Protein AF-A0AAU2PDV1-F1 (afdb_monomer_lite)

Structure (mmCIF, N/CA/C/O backbone):
data_AF-A0AAU2PDV1-F1
#
_entry.id   AF-A0AAU2PDV1-F1
#
loop_
_atom_site.group_PDB
_atom_site.id
_atom_site.type_symbol
_atom_site.label_atom_id
_atom_site.label_alt_id
_atom_site.label_comp_id
_atom_site.label_asym_id
_atom_site.label_entity_id
_atom_site.label_seq_id
_atom_site.pdbx_PDB_ins_code
_atom_site.Cartn_x
_atom_site.Cartn_y
_atom_site.Cartn_z
_atom_site.occupancy
_atom_site.B_iso_or_equiv
_atom_site.auth_seq_id
_atom_site.auth_comp_id
_atom_site.auth_asym_id
_atom_site.auth_atom_id
_atom_site.pdbx_PDB_model_num
ATOM 1 N N . MET A 1 1 ? -9.227 4.026 3.705 1.00 42.53 1 MET A N 1
ATOM 2 C CA . MET A 1 1 ? -9.467 2.794 4.480 1.00 42.53 1 MET A CA 1
ATOM 3 C C . MET A 1 1 ? -8.690 1.687 3.795 1.00 42.53 1 MET A C 1
ATOM 5 O O . MET A 1 1 ? -8.910 1.492 2.605 1.00 42.53 1 MET A O 1
ATOM 9 N N . SER A 1 2 ? -7.713 1.082 4.471 1.00 52.22 2 SER A N 1
ATOM 10 C CA . SER A 1 2 ? -7.050 -0.137 3.994 1.00 52.22 2 SER A CA 1
ATOM 11 C C . SER A 1 2 ? -7.907 -1.342 4.379 1.00 52.22 2 SER A C 1
ATOM 13 O O . SER A 1 2 ? -8.555 -1.330 5.423 1.00 52.22 2 SER A O 1
ATOM 15 N N . HIS A 1 3 ? -7.944 -2.348 3.513 1.00 55.12 3 HIS A N 1
ATOM 16 C CA . HIS A 1 3 ? -8.551 -3.640 3.806 1.00 55.12 3 HIS A CA 1
ATOM 17 C C . HIS A 1 3 ? -7.451 -4.687 3.699 1.00 55.12 3 HIS A C 1
ATOM 19 O O . HIS A 1 3 ? -6.844 -4.812 2.635 1.00 55.12 3 HIS A O 1
ATOM 25 N N . ASP A 1 4 ? -7.215 -5.417 4.784 1.00 71.19 4 ASP A N 1
ATOM 26 C CA . ASP A 1 4 ? -6.265 -6.523 4.800 1.00 71.19 4 ASP A CA 1
ATOM 27 C C . ASP A 1 4 ? -6.993 -7.828 4.459 1.00 71.19 4 ASP A C 1
ATOM 29 O O . ASP A 1 4 ? -8.130 -8.057 4.880 1.00 71.19 4 ASP A O 1
ATOM 33 N N . LEU A 1 5 ? -6.344 -8.674 3.659 1.00 74.56 5 LEU A N 1
ATOM 34 C CA . LEU A 1 5 ? -6.849 -9.985 3.260 1.00 74.56 5 LEU A CA 1
ATOM 35 C C . LEU A 1 5 ? -5.876 -11.060 3.741 1.00 74.56 5 LEU A C 1
ATOM 37 O O . LEU A 1 5 ? -4.719 -11.084 3.324 1.00 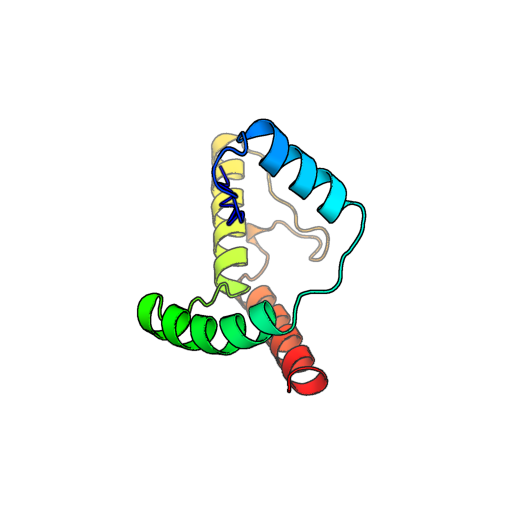74.56 5 LEU A O 1
ATOM 41 N N . TYR A 1 6 ? -6.367 -11.964 4.585 1.00 79.56 6 TYR A N 1
ATOM 42 C CA . TYR A 1 6 ? -5.591 -13.065 5.148 1.00 79.56 6 TYR A CA 1
ATOM 43 C C . TYR A 1 6 ? -5.935 -14.386 4.457 1.00 79.56 6 TYR A C 1
ATOM 45 O O . TYR A 1 6 ? -7.106 -14.738 4.311 1.00 79.56 6 TYR A O 1
ATOM 53 N N . PHE A 1 7 ? -4.908 -15.140 4.062 1.00 81.19 7 PHE A N 1
ATOM 54 C CA . PHE A 1 7 ? -5.048 -16.497 3.533 1.00 81.19 7 PHE A CA 1
ATOM 55 C C . PHE A 1 7 ? -4.619 -17.492 4.610 1.00 81.19 7 PHE A C 1
ATOM 57 O O . PHE A 1 7 ? -3.428 -17.660 4.859 1.00 81.19 7 PHE A O 1
ATOM 64 N N . LEU A 1 8 ? -5.592 -18.132 5.260 1.00 84.62 8 LEU A N 1
ATOM 65 C CA . LEU A 1 8 ? -5.365 -19.009 6.410 1.00 84.62 8 LEU A CA 1
ATOM 66 C C . LEU A 1 8 ? -5.692 -20.459 6.048 1.00 84.62 8 LEU A C 1
ATOM 68 O O . LEU A 1 8 ? -6.694 -20.736 5.384 1.00 84.62 8 LEU A O 1
ATOM 72 N N . ASN A 1 9 ? -4.845 -21.389 6.489 1.00 81.19 9 ASN A N 1
ATOM 73 C CA . ASN A 1 9 ? -5.118 -22.812 6.354 1.00 81.19 9 ASN A CA 1
ATOM 74 C C . ASN A 1 9 ? -6.023 -23.246 7.507 1.00 81.19 9 ASN A C 1
ATOM 76 O O . ASN A 1 9 ? -5.575 -23.331 8.647 1.00 81.19 9 ASN A O 1
ATOM 80 N N . ARG A 1 10 ? -7.298 -23.492 7.207 1.00 89.69 10 ARG A N 1
ATOM 81 C CA . ARG A 1 10 ? -8.261 -24.000 8.181 1.00 89.69 10 ARG A CA 1
ATOM 82 C C . ARG A 1 10 ? -8.460 -25.492 7.971 1.00 89.69 10 ARG A C 1
ATOM 84 O O . ARG A 1 10 ? -8.805 -25.915 6.868 1.00 89.69 10 ARG A O 1
ATOM 91 N N . HIS A 1 11 ? -8.302 -26.270 9.033 1.00 88.00 11 HIS A N 1
ATOM 92 C CA . HIS A 1 11 ? -8.592 -27.699 9.011 1.00 88.00 11 HIS A CA 1
ATOM 93 C C . HIS A 1 11 ? -10.086 -27.982 9.216 1.00 88.00 11 HIS A C 1
ATOM 95 O O . HIS A 1 11 ? -10.825 -27.170 9.780 1.00 88.00 11 HIS A O 1
ATOM 101 N N . ASP A 1 12 ? -10.541 -29.150 8.761 1.00 88.25 12 ASP A N 1
ATOM 102 C CA . ASP A 1 12 ? -11.931 -29.569 8.931 1.00 88.25 12 ASP A CA 1
ATOM 103 C C . ASP A 1 12 ? -12.295 -29.646 10.421 1.00 88.25 12 ASP A C 1
ATOM 105 O O . ASP A 1 12 ? -11.612 -30.288 11.215 1.00 88.25 12 ASP A O 1
ATOM 109 N N . GLY A 1 13 ? -13.379 -28.964 10.799 1.00 89.44 13 GLY A N 1
ATOM 110 C CA . GLY A 1 13 ? -13.853 -28.882 12.184 1.00 89.44 13 GLY A CA 1
ATOM 111 C C . GLY A 1 13 ? -13.223 -27.771 13.035 1.00 89.44 13 GLY A C 1
ATOM 112 O O . GLY A 1 13 ? -13.718 -27.530 14.131 1.00 89.44 13 GLY A O 1
ATOM 113 N N . GLN A 1 14 ? -12.203 -27.061 12.542 1.00 92.56 14 GLN A N 1
ATOM 114 C CA . GLN A 1 14 ? -11.564 -25.962 13.273 1.00 92.56 14 GLN A CA 1
ATOM 115 C C . GLN A 1 14 ? -12.409 -24.679 13.220 1.00 92.56 14 GLN A C 1
ATOM 117 O O . GLN A 1 14 ? -12.929 -24.296 12.161 1.00 92.56 14 GLN A O 1
ATOM 122 N N . SER A 1 15 ? -12.546 -23.997 14.358 1.00 93.62 15 SER A N 1
ATOM 123 C CA . SER A 1 15 ? -13.262 -22.721 14.433 1.00 93.62 15 SER A CA 1
ATOM 124 C C . SER A 1 15 ? -12.411 -21.558 13.912 1.00 93.62 15 SER A C 1
ATOM 126 O O . SER A 1 15 ? -11.187 -21.635 13.857 1.00 93.62 15 SER A O 1
ATOM 128 N N . TRP A 1 16 ? -13.055 -20.462 13.504 1.00 91.50 16 TRP A N 1
ATOM 129 C CA . TRP A 1 16 ? -12.333 -19.286 13.005 1.00 91.50 16 TRP A CA 1
ATOM 130 C C . TRP A 1 16 ? -11.535 -18.565 14.090 1.00 91.50 16 TRP A C 1
ATOM 132 O O . TRP A 1 16 ? -10.437 -18.100 13.803 1.00 91.50 16 TRP A O 1
ATOM 142 N N . ASP A 1 17 ? -12.041 -18.534 15.322 1.00 91.69 17 ASP A N 1
ATOM 143 C CA . ASP A 1 17 ? -11.339 -17.916 16.449 1.00 91.69 17 ASP A CA 1
ATOM 144 C C . ASP A 1 17 ? -10.023 -18.646 16.747 1.00 91.69 17 ASP A C 1
ATOM 146 O O . ASP A 1 17 ? -8.994 -18.013 16.967 1.00 91.69 17 ASP A O 1
ATOM 150 N N . GLU A 1 18 ? -10.023 -19.980 16.670 1.00 90.62 18 GLU A N 1
ATOM 151 C CA . GLU A 1 18 ? -8.808 -20.788 16.825 1.00 90.62 18 GLU A CA 1
ATOM 152 C C . GLU A 1 18 ? -7.799 -20.546 15.696 1.00 90.62 18 GLU A C 1
ATOM 154 O O . GLU A 1 18 ? -6.599 -20.503 15.950 1.00 90.62 18 GLU A O 1
ATOM 159 N N . VAL A 1 19 ? -8.265 -20.377 14.453 1.00 90.94 19 VAL A N 1
ATOM 160 C CA . VAL A 1 19 ? -7.393 -20.099 13.298 1.00 90.94 19 VAL A CA 1
ATOM 161 C C . VAL A 1 19 ? -6.758 -18.711 13.401 1.00 90.94 19 VAL A C 1
ATOM 163 O O . VAL A 1 19 ? -5.572 -18.564 13.115 1.00 90.94 19 VAL A O 1
ATOM 166 N N . LEU A 1 20 ? -7.533 -17.695 13.794 1.00 89.62 20 LEU A N 1
ATOM 167 C CA . LEU A 1 20 ? -7.038 -16.324 13.946 1.00 89.62 20 LEU A CA 1
ATOM 168 C C . LEU A 1 20 ? -6.049 -16.219 15.105 1.00 89.62 20 LEU A C 1
ATOM 170 O O . LEU A 1 20 ? -4.972 -15.661 14.927 1.00 89.62 20 LEU A O 1
ATOM 174 N N . LYS A 1 21 ? -6.362 -16.843 16.243 1.00 87.81 21 LYS A N 1
ATOM 175 C CA . LYS A 1 21 ? -5.453 -16.892 17.388 1.00 87.81 21 LYS A CA 1
ATOM 176 C C . LYS A 1 21 ? -4.128 -17.577 17.047 1.00 87.81 21 LYS A C 1
ATOM 178 O O . LYS A 1 21 ? -3.073 -17.045 17.356 1.00 87.81 21 LYS A O 1
ATOM 183 N N . ALA A 1 22 ? -4.174 -18.714 16.350 1.00 84.56 22 ALA A N 1
ATOM 184 C CA . ALA A 1 22 ? -2.958 -19.405 15.922 1.00 84.56 22 ALA A CA 1
ATOM 185 C C . ALA A 1 22 ? -2.096 -18.562 14.963 1.00 84.56 22 ALA A C 1
ATOM 187 O O . ALA A 1 22 ? -0.877 -18.701 14.950 1.00 84.56 22 ALA A O 1
ATOM 188 N N . MET A 1 23 ? -2.716 -17.698 14.153 1.00 84.50 23 MET A N 1
ATOM 189 C CA . MET A 1 23 ? -1.999 -16.766 13.284 1.00 84.50 23 MET A CA 1
ATOM 190 C C . MET A 1 23 ? -1.343 -15.624 14.068 1.00 84.50 23 MET A C 1
ATOM 192 O O . MET A 1 23 ? -0.214 -15.271 13.744 1.00 84.50 23 MET A O 1
ATOM 196 N N . GLU A 1 24 ? -2.014 -15.074 15.083 1.00 82.25 24 GLU A N 1
ATOM 197 C CA . GLU A 1 24 ? -1.428 -14.063 15.975 1.00 82.25 24 GLU A CA 1
ATOM 198 C C . GLU A 1 24 ? -0.213 -14.634 16.718 1.00 82.25 24 GLU A C 1
ATOM 200 O O . GLU A 1 24 ? 0.866 -14.045 16.660 1.00 82.25 24 GLU A O 1
ATOM 205 N N . ASP A 1 25 ? -0.353 -15.830 17.297 1.00 80.75 25 ASP A N 1
ATOM 206 C CA . ASP A 1 25 ? 0.730 -16.525 18.005 1.00 80.75 25 ASP A CA 1
ATOM 207 C C . ASP A 1 25 ? 1.936 -16.793 17.066 1.00 80.75 25 ASP A C 1
ATOM 209 O O . ASP A 1 25 ? 3.087 -16.543 17.421 1.00 80.75 25 ASP A O 1
ATOM 213 N N . ALA A 1 26 ? 1.686 -17.222 15.821 1.00 73.12 26 ALA A N 1
ATOM 214 C CA . ALA A 1 26 ? 2.729 -17.462 14.813 1.00 73.12 26 ALA A CA 1
ATOM 215 C C . ALA A 1 26 ? 3.299 -16.184 14.163 1.00 73.12 26 ALA A C 1
ATOM 217 O O . ALA A 1 26 ? 4.273 -16.251 13.415 1.00 73.12 26 ALA A O 1
ATOM 218 N N . ALA A 1 27 ? 2.682 -15.019 14.369 1.00 67.00 27 ALA A N 1
ATOM 219 C CA . ALA A 1 27 ? 3.240 -13.739 13.940 1.00 67.00 27 ALA A CA 1
ATOM 220 C C . ALA A 1 27 ? 4.214 -13.177 14.987 1.00 67.00 27 ALA A C 1
ATOM 222 O O . ALA A 1 27 ? 5.176 -12.495 14.622 1.00 67.00 27 ALA A O 1
ATOM 223 N N . GLU A 1 28 ? 3.981 -13.473 16.269 1.00 69.19 28 GLU A N 1
ATOM 224 C CA . GLU A 1 28 ? 4.908 -13.159 17.361 1.00 69.19 28 GLU A CA 1
ATOM 225 C C . GLU A 1 28 ? 6.178 -14.014 17.268 1.00 69.19 28 GLU A C 1
ATOM 227 O O . GLU A 1 28 ? 7.294 -13.486 17.330 1.00 69.19 28 GLU A O 1
ATOM 232 N N . ASP A 1 29 ? 6.018 -15.312 17.012 1.00 60.03 29 ASP A N 1
ATOM 233 C CA . ASP A 1 29 ? 7.119 -16.230 16.746 1.00 60.03 29 ASP A CA 1
ATOM 234 C C . ASP A 1 29 ? 7.388 -16.275 15.239 1.00 60.03 29 ASP A C 1
ATOM 236 O O . ASP A 1 29 ? 6.701 -16.982 14.519 1.00 60.03 29 ASP A O 1
ATOM 240 N N . SER A 1 30 ? 8.377 -15.520 14.736 1.00 59.50 30 SER A N 1
ATOM 241 C CA . SER A 1 30 ? 8.737 -15.487 13.300 1.00 59.50 30 SER A CA 1
ATOM 242 C C . SER A 1 30 ? 9.136 -16.870 12.760 1.00 59.50 30 SER A C 1
ATOM 244 O O . SER A 1 30 ? 10.321 -17.198 12.638 1.00 59.50 30 SER A O 1
ATOM 246 N N . GLU A 1 31 ? 8.143 -17.687 12.421 1.00 66.31 31 GLU A N 1
ATOM 247 C CA . GLU A 1 31 ? 8.351 -19.015 11.881 1.00 66.31 31 GLU A CA 1
ATOM 248 C C . GLU A 1 31 ? 8.937 -18.930 10.463 1.00 66.31 31 GLU A C 1
ATOM 250 O O . GLU A 1 31 ? 8.586 -18.048 9.668 1.00 66.31 31 GLU A O 1
ATOM 255 N N . PRO A 1 32 ? 9.831 -19.860 10.089 1.00 68.75 32 PRO A N 1
ATOM 256 C CA . PRO A 1 32 ? 10.387 -19.886 8.747 1.00 68.75 32 PRO A CA 1
ATOM 257 C C . PRO A 1 32 ? 9.305 -20.151 7.694 1.00 68.75 32 PRO A C 1
ATOM 259 O O . PRO A 1 32 ? 8.518 -21.094 7.800 1.00 68.75 32 PRO A O 1
ATOM 262 N N . ILE A 1 33 ? 9.326 -19.381 6.603 1.00 73.06 33 ILE A N 1
ATOM 263 C CA . ILE A 1 33 ? 8.443 -19.614 5.455 1.00 73.06 33 ILE A CA 1
ATOM 264 C C . ILE A 1 33 ? 8.723 -21.006 4.875 1.00 73.06 33 ILE A C 1
ATOM 266 O O . ILE A 1 33 ? 9.843 -21.322 4.472 1.00 73.06 33 ILE A O 1
ATOM 270 N N . SER A 1 34 ? 7.686 -21.843 4.791 1.00 79.81 34 SER A N 1
ATOM 271 C CA . SER A 1 34 ? 7.840 -23.208 4.279 1.00 79.81 34 SER A CA 1
ATOM 272 C C . SER A 1 34 ? 8.313 -23.244 2.816 1.00 79.81 34 SER A C 1
ATOM 274 O O . SER A 1 34 ? 7.855 -22.470 1.972 1.00 79.81 34 SER A O 1
AT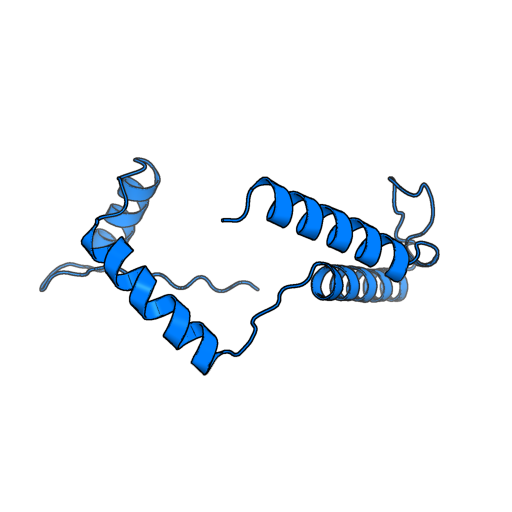OM 276 N N . ALA A 1 35 ? 9.156 -24.224 2.470 1.00 74.88 35 ALA A N 1
ATOM 277 C CA . ALA A 1 35 ? 9.633 -24.432 1.096 1.00 74.88 35 ALA A CA 1
ATOM 278 C C . ALA A 1 35 ? 8.490 -24.649 0.083 1.00 74.88 35 ALA A C 1
ATOM 280 O O . ALA A 1 35 ? 8.584 -24.253 -1.079 1.00 74.88 35 ALA A O 1
ATOM 281 N N . ARG A 1 36 ? 7.373 -25.239 0.531 1.00 76.94 36 ARG A N 1
ATOM 282 C CA . ARG A 1 36 ? 6.160 -25.392 -0.282 1.00 76.94 36 ARG A CA 1
ATOM 283 C C . ARG A 1 36 ? 5.543 -24.040 -0.638 1.00 76.94 36 ARG A C 1
ATOM 285 O O . ARG A 1 36 ? 5.088 -23.873 -1.771 1.00 76.94 36 ARG A O 1
ATOM 292 N N . LEU A 1 37 ? 5.506 -23.109 0.316 1.00 78.06 37 LEU A N 1
ATOM 293 C CA . LEU A 1 37 ? 4.961 -21.770 0.113 1.00 78.06 37 LEU A CA 1
ATOM 294 C C . LEU A 1 37 ? 5.890 -20.930 -0.770 1.00 78.06 37 LEU A C 1
ATOM 296 O O . LEU A 1 37 ? 5.404 -20.295 -1.701 1.00 78.06 37 LEU A O 1
ATOM 300 N N . LEU A 1 38 ? 7.210 -21.027 -0.574 1.00 77.1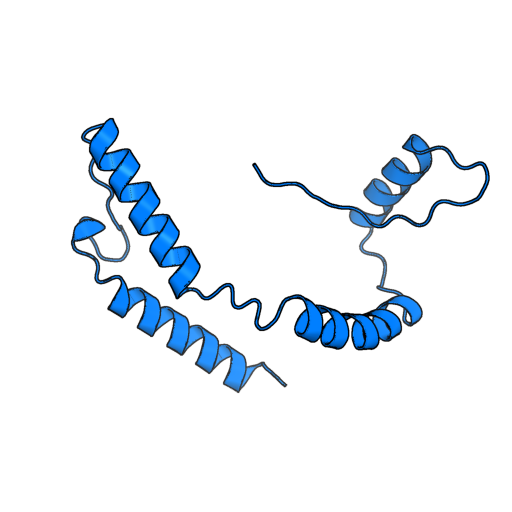2 38 LEU A N 1
ATOM 301 C CA . LEU A 1 38 ? 8.202 -20.411 -1.465 1.00 77.12 38 LEU A CA 1
ATOM 302 C C . LEU A 1 38 ? 8.038 -20.894 -2.912 1.00 77.12 38 LEU A C 1
ATOM 304 O O . LEU A 1 38 ? 7.852 -20.088 -3.817 1.00 77.12 38 LEU A O 1
ATOM 308 N N . GLY A 1 39 ? 7.963 -22.210 -3.134 1.00 80.00 39 GLY A N 1
ATOM 309 C CA . GLY A 1 39 ? 7.742 -22.743 -4.481 1.00 80.00 39 GLY A CA 1
ATOM 310 C C . GLY A 1 39 ? 6.376 -22.370 -5.075 1.00 80.00 39 GLY A C 1
ATOM 311 O O . GLY A 1 39 ? 6.218 -22.336 -6.294 1.00 80.00 39 GLY A O 1
ATOM 312 N N . ALA A 1 40 ? 5.359 -22.110 -4.246 1.00 81.50 40 ALA A N 1
ATOM 313 C CA . ALA A 1 40 ? 4.085 -21.569 -4.717 1.00 81.50 40 ALA A CA 1
ATOM 314 C C . ALA A 1 40 ? 4.211 -20.099 -5.136 1.00 81.50 40 ALA A C 1
ATOM 316 O O . ALA A 1 40 ? 3.612 -19.714 -6.141 1.00 81.50 40 ALA A O 1
ATOM 317 N N . TRP A 1 41 ? 5.021 -19.314 -4.428 1.00 79.81 41 TRP A N 1
ATOM 318 C CA . TRP A 1 41 ? 5.284 -17.912 -4.737 1.00 79.81 41 TRP A CA 1
ATOM 319 C C . TRP A 1 41 ? 5.886 -17.731 -6.134 1.00 79.81 41 TRP A C 1
ATOM 321 O O . TRP A 1 41 ? 5.365 -16.937 -6.920 1.00 79.81 41 TRP A O 1
ATOM 331 N N . ASP A 1 42 ? 6.859 -18.569 -6.501 1.00 81.50 42 ASP A N 1
ATOM 332 C CA . ASP A 1 42 ? 7.478 -18.573 -7.837 1.00 81.50 42 ASP A CA 1
ATOM 333 C C . ASP A 1 42 ? 6.461 -18.783 -8.970 1.00 81.50 42 ASP A C 1
ATOM 335 O O . ASP A 1 42 ? 6.641 -18.302 -10.089 1.00 81.50 42 ASP A O 1
ATOM 339 N N . ARG A 1 43 ? 5.353 -19.480 -8.684 1.00 88.38 43 ARG A N 1
ATOM 340 C CA . ARG A 1 43 ? 4.261 -19.694 -9.644 1.00 88.38 43 ARG A CA 1
ATOM 341 C C . ARG A 1 43 ? 3.217 -18.582 -9.618 1.00 88.38 43 ARG A C 1
ATOM 343 O O . ARG A 1 43 ? 2.635 -18.293 -10.663 1.00 88.38 43 ARG A O 1
ATOM 350 N N . ILE A 1 44 ? 2.944 -17.995 -8.453 1.00 83.12 44 ILE A N 1
ATOM 351 C CA . ILE A 1 44 ? 1.923 -16.952 -8.266 1.00 83.12 44 ILE A CA 1
ATOM 352 C C . ILE A 1 44 ? 2.377 -15.636 -8.897 1.00 83.12 44 ILE A C 1
ATOM 354 O O . ILE A 1 44 ? 1.593 -14.998 -9.597 1.00 83.12 44 ILE A O 1
ATOM 358 N N . VAL A 1 45 ? 3.639 -15.244 -8.702 1.00 79.00 45 VAL A N 1
ATOM 359 C CA . VAL A 1 45 ? 4.152 -13.934 -9.137 1.00 79.00 45 VAL A CA 1
ATOM 360 C C . VAL A 1 45 ? 3.985 -13.695 -10.650 1.00 79.00 45 VAL A C 1
ATOM 362 O O . VAL A 1 45 ? 3.439 -12.650 -11.015 1.00 79.00 45 VAL A O 1
ATOM 365 N N . PRO A 1 46 ? 4.357 -14.619 -11.559 1.00 78.56 46 PRO A N 1
ATOM 366 C CA . PRO A 1 46 ? 4.142 -14.425 -12.997 1.00 78.56 46 PRO A CA 1
ATOM 367 C C . PRO A 1 46 ? 2.660 -14.318 -13.386 1.00 78.56 46 PRO A C 1
ATOM 369 O O . PRO A 1 46 ? 2.298 -13.528 -14.260 1.00 78.56 46 PRO A O 1
ATOM 372 N N . GLN A 1 47 ? 1.788 -15.084 -12.721 1.00 82.75 47 GLN A N 1
ATOM 373 C CA . GLN A 1 47 ? 0.344 -15.070 -12.978 1.00 82.75 47 GLN A CA 1
ATOM 374 C C . GLN A 1 47 ? -0.286 -13.756 -12.514 1.00 82.75 47 GLN A C 1
ATOM 376 O O . GLN A 1 47 ? -1.050 -13.143 -13.256 1.00 82.75 47 GLN A O 1
ATOM 381 N N . ALA A 1 48 ? 0.089 -13.282 -11.325 1.00 76.31 48 ALA A N 1
ATOM 382 C CA . ALA A 1 48 ? -0.345 -11.994 -10.802 1.00 76.31 48 ALA A CA 1
ATOM 383 C C . ALA A 1 48 ? 0.112 -10.842 -11.706 1.00 76.31 48 ALA A C 1
ATOM 385 O O . ALA A 1 48 ? -0.688 -9.967 -12.011 1.00 76.31 48 ALA A O 1
ATOM 386 N N . ARG A 1 49 ? 1.354 -10.872 -12.210 1.00 74.12 49 ARG A N 1
ATOM 387 C CA . ARG A 1 49 ? 1.862 -9.882 -13.181 1.00 74.12 49 ARG A CA 1
ATOM 388 C C . ARG A 1 49 ? 1.109 -9.914 -14.509 1.00 74.12 49 ARG A C 1
ATOM 390 O O . ARG A 1 49 ? 0.840 -8.868 -15.083 1.00 74.12 49 ARG A O 1
ATOM 397 N N . THR A 1 50 ? 0.742 -11.100 -14.986 1.00 80.06 50 THR A N 1
ATOM 398 C CA . THR A 1 50 ? -0.068 -11.242 -16.208 1.00 80.06 50 THR A CA 1
ATOM 399 C C . THR A 1 50 ? -1.466 -10.659 -16.013 1.00 80.06 50 THR A C 1
ATOM 401 O O . THR A 1 50 ? -1.982 -9.978 -16.893 1.00 80.06 50 THR A O 1
ATOM 404 N N . LEU A 1 51 ? -2.074 -10.918 -14.853 1.00 81.44 51 LEU A N 1
ATOM 405 C CA . LEU A 1 51 ? -3.440 -10.506 -14.545 1.00 81.44 51 LEU A CA 1
ATOM 406 C C . LEU A 1 51 ? -3.555 -9.014 -14.214 1.00 81.44 51 LEU A C 1
ATOM 408 O O . LEU A 1 51 ? -4.486 -8.352 -14.660 1.00 81.44 51 LEU A O 1
ATOM 412 N N . LEU A 1 52 ? -2.633 -8.499 -13.403 1.00 73.31 52 LEU A N 1
ATOM 413 C CA . LEU A 1 52 ? -2.656 -7.128 -12.895 1.00 73.31 52 LEU A CA 1
ATOM 414 C C . LEU A 1 52 ? -1.881 -6.154 -13.795 1.00 73.31 52 LEU A C 1
ATOM 416 O O . LEU A 1 52 ? -1.996 -4.943 -13.620 1.00 73.31 52 LEU A O 1
ATOM 420 N N . GLY A 1 53 ? -1.100 -6.668 -14.748 1.00 72.38 53 GLY A N 1
ATOM 421 C CA . GLY A 1 53 ? -0.122 -5.892 -15.502 1.00 72.38 53 GLY A CA 1
ATOM 422 C C . GLY A 1 53 ? 1.071 -5.475 -14.638 1.00 72.38 53 GLY A C 1
ATOM 423 O O . GLY A 1 53 ? 1.333 -6.027 -13.565 1.00 72.38 53 GLY A O 1
ATOM 424 N N . GLU A 1 54 ? 1.809 -4.468 -15.100 1.00 59.16 54 GLU A N 1
ATOM 425 C CA . GLU A 1 54 ? 2.803 -3.794 -14.269 1.00 59.16 54 GLU A CA 1
ATOM 426 C C . GLU A 1 54 ? 2.113 -3.039 -13.119 1.00 59.16 54 GLU A C 1
ATOM 428 O O . GLU A 1 54 ? 1.607 -1.928 -13.287 1.00 59.16 54 GLU A O 1
ATOM 433 N N . VAL A 1 55 ? 2.116 -3.623 -11.917 1.00 55.62 55 VAL A N 1
ATOM 434 C CA . VAL A 1 55 ? 1.734 -2.913 -10.688 1.00 55.62 55 VAL A CA 1
ATOM 435 C C . VAL A 1 55 ? 2.913 -2.058 -10.241 1.00 55.62 55 VAL A C 1
ATOM 437 O O . VAL A 1 55 ? 3.654 -2.392 -9.318 1.00 55.62 55 VAL A O 1
ATOM 440 N N . HIS A 1 56 ? 3.103 -0.937 -10.924 1.00 56.12 56 HIS A N 1
ATOM 441 C CA . HIS A 1 56 ? 4.090 0.055 -10.534 1.00 56.12 56 HIS A CA 1
ATOM 442 C C . HIS A 1 56 ? 3.477 1.025 -9.529 1.00 56.12 56 HIS A C 1
ATOM 444 O O . HIS A 1 56 ? 2.946 2.078 -9.892 1.00 56.12 56 HIS A O 1
ATOM 450 N N . ILE A 1 57 ? 3.589 0.708 -8.237 1.00 57.31 57 ILE A N 1
ATOM 451 C CA . ILE A 1 57 ? 3.522 1.746 -7.204 1.00 57.31 57 ILE A CA 1
ATOM 452 C C . ILE A 1 57 ? 4.838 2.518 -7.287 1.00 57.31 57 ILE A C 1
ATOM 454 O O . ILE A 1 57 ? 5.792 2.268 -6.556 1.00 57.31 57 ILE A O 1
ATOM 458 N N . THR A 1 58 ? 4.925 3.426 -8.255 1.00 63.84 58 THR A N 1
ATOM 459 C CA . THR A 1 58 ? 6.105 4.274 -8.378 1.00 63.84 58 THR A CA 1
ATOM 460 C C . THR A 1 58 ? 6.100 5.318 -7.271 1.00 63.84 58 THR A C 1
ATOM 462 O O . THR A 1 58 ? 5.047 5.817 -6.855 1.00 63.84 58 THR A O 1
ATOM 465 N N . ALA A 1 59 ? 7.299 5.729 -6.856 1.00 63.72 59 ALA A N 1
ATOM 466 C CA . ALA A 1 59 ? 7.476 6.923 -6.036 1.00 63.72 59 ALA A CA 1
ATOM 467 C C . ALA A 1 59 ? 6.730 8.129 -6.638 1.00 63.72 59 ALA A C 1
ATOM 469 O O . ALA A 1 59 ? 6.148 8.918 -5.903 1.00 63.72 59 ALA A O 1
ATOM 470 N N . ALA A 1 60 ? 6.658 8.217 -7.973 1.00 64.69 60 ALA A N 1
ATOM 471 C CA . ALA A 1 60 ? 5.897 9.235 -8.692 1.00 64.69 60 ALA A CA 1
ATOM 472 C C . ALA A 1 60 ? 4.395 9.213 -8.407 1.00 64.69 60 ALA A C 1
ATOM 474 O O . ALA A 1 60 ? 3.808 10.263 -8.148 1.00 64.69 60 ALA A O 1
ATOM 475 N N . VAL A 1 61 ? 3.773 8.034 -8.422 1.00 71.94 61 VAL A N 1
ATOM 476 C CA . VAL A 1 61 ? 2.339 7.889 -8.143 1.00 71.94 61 VAL A CA 1
ATOM 477 C C . VAL A 1 61 ? 2.033 8.222 -6.683 1.00 71.94 61 VAL A C 1
ATOM 479 O O . VAL A 1 61 ? 1.042 8.901 -6.413 1.00 71.94 61 VAL A O 1
ATOM 482 N N . ILE A 1 62 ? 2.882 7.797 -5.741 1.00 74.75 62 ILE A N 1
ATOM 483 C CA . ILE A 1 62 ? 2.709 8.119 -4.317 1.00 74.75 62 ILE A CA 1
ATOM 484 C C . ILE A 1 62 ? 2.900 9.617 -4.074 1.00 74.75 62 ILE A C 1
ATOM 486 O O . ILE A 1 62 ? 2.016 10.250 -3.500 1.00 74.75 62 ILE A O 1
ATOM 490 N N . LEU A 1 63 ? 4.007 10.200 -4.546 1.00 74.94 63 LEU A N 1
ATOM 491 C CA . LEU A 1 63 ? 4.277 11.633 -4.413 1.00 74.94 63 LEU A CA 1
ATOM 492 C C . LEU A 1 63 ? 3.133 12.441 -5.025 1.00 74.94 63 LEU A C 1
ATOM 494 O O . LEU A 1 63 ? 2.554 13.277 -4.342 1.00 74.94 63 LEU A O 1
ATOM 498 N N . GLY A 1 64 ? 2.709 12.131 -6.253 1.00 75.88 64 GLY A N 1
ATOM 499 C CA . GLY A 1 64 ? 1.579 12.812 -6.890 1.00 75.88 64 GLY A CA 1
ATOM 500 C C . GLY A 1 64 ? 0.306 12.807 -6.034 1.00 75.88 64 GLY A C 1
ATOM 501 O O . GLY A 1 64 ? -0.365 13.832 -5.922 1.00 75.88 64 GLY A O 1
ATOM 502 N N . LYS A 1 65 ? -0.001 11.690 -5.361 1.00 79.44 65 LYS A N 1
ATOM 503 C CA . LYS A 1 65 ? -1.142 11.595 -4.435 1.00 79.44 65 LYS A CA 1
ATOM 504 C C . LYS A 1 65 ? -0.944 12.416 -3.156 1.00 79.44 65 LYS A C 1
ATOM 506 O O . LYS A 1 65 ? -1.900 13.045 -2.712 1.00 79.44 65 LYS A O 1
ATOM 511 N N . VAL A 1 66 ? 0.262 12.447 -2.587 1.00 81.81 66 VAL A N 1
ATOM 512 C CA . VAL A 1 66 ? 0.587 13.259 -1.398 1.00 81.81 66 VAL A CA 1
ATOM 513 C C . VAL A 1 66 ? 0.452 14.754 -1.700 1.00 81.81 66 VAL A C 1
ATOM 515 O O . VAL A 1 66 ? -0.194 15.471 -0.940 1.00 81.81 66 VAL A O 1
ATOM 518 N N . PHE A 1 67 ? 0.971 15.215 -2.841 1.00 82.62 67 PHE A N 1
ATOM 519 C CA . PHE A 1 67 ? 0.813 16.604 -3.287 1.00 82.62 67 PHE A CA 1
ATOM 520 C C . PHE A 1 67 ? -0.664 16.961 -3.523 1.00 82.62 67 PHE A C 1
ATOM 522 O O . PHE A 1 67 ? -1.120 18.014 -3.082 1.00 82.62 67 PHE A O 1
ATOM 529 N N . ALA A 1 68 ? -1.435 16.074 -4.162 1.00 82.44 68 ALA A N 1
ATOM 530 C CA . ALA A 1 68 ? -2.865 16.294 -4.386 1.00 82.44 68 ALA A CA 1
ATOM 531 C C . ALA A 1 68 ? -3.662 16.373 -3.071 1.00 82.44 68 ALA A C 1
ATOM 533 O O . ALA A 1 68 ? -4.521 17.240 -2.924 1.00 82.44 68 ALA A O 1
ATOM 534 N N . LEU A 1 69 ? -3.362 15.501 -2.104 1.00 84.50 69 LEU A N 1
ATOM 535 C CA . LEU A 1 69 ? -3.983 15.533 -0.780 1.00 84.50 69 LEU A CA 1
ATOM 536 C C . LEU A 1 69 ? -3.635 16.820 -0.027 1.00 84.50 69 LEU A C 1
ATOM 538 O O . LEU A 1 69 ? -4.522 17.452 0.541 1.00 84.50 69 LEU A O 1
ATOM 542 N N . SER A 1 70 ? -2.366 17.228 -0.063 1.00 85.12 70 SER A N 1
ATOM 543 C CA . SER A 1 70 ? -1.911 18.482 0.531 1.00 85.12 70 SER A CA 1
ATOM 544 C C . SER A 1 70 ? -2.696 19.673 -0.011 1.00 85.12 70 SER A C 1
ATOM 546 O O . SER A 1 70 ? -3.232 20.446 0.771 1.00 85.12 70 SER A O 1
ATOM 548 N N . ALA A 1 71 ? -2.853 19.775 -1.334 1.00 84.75 71 ALA A N 1
ATOM 549 C CA . ALA A 1 71 ? -3.602 20.867 -1.955 1.00 84.75 71 ALA A CA 1
ATOM 550 C C . ALA A 1 71 ? -5.071 20.927 -1.492 1.00 84.75 71 ALA A C 1
ATOM 552 O O . ALA A 1 71 ? -5.627 22.013 -1.329 1.00 84.75 71 ALA A O 1
ATOM 553 N N . ILE A 1 72 ? -5.707 19.773 -1.254 1.00 87.88 72 ILE A N 1
ATOM 554 C CA . ILE A 1 72 ? -7.068 19.714 -0.701 1.00 87.88 72 ILE A CA 1
ATOM 555 C C . ILE A 1 72 ? -7.080 20.251 0.733 1.00 87.88 72 ILE A C 1
ATOM 557 O O . ILE A 1 72 ? -7.915 21.089 1.060 1.00 87.88 72 ILE A O 1
ATOM 561 N N . VAL A 1 73 ? -6.147 19.811 1.580 1.00 80.56 73 VAL A N 1
ATOM 562 C CA . VAL A 1 73 ? -6.053 20.281 2.971 1.00 80.56 73 VAL A CA 1
ATOM 563 C C . VAL A 1 73 ? -5.806 21.787 3.022 1.00 80.56 73 VAL A C 1
ATOM 565 O O . VAL A 1 73 ? -6.500 22.484 3.760 1.00 80.56 73 VAL A O 1
ATOM 568 N N . GLU A 1 74 ? -4.877 22.308 2.219 1.00 91.69 74 GLU A N 1
ATOM 569 C CA . GLU A 1 74 ? -4.589 23.745 2.154 1.00 91.69 74 GLU A CA 1
ATOM 570 C C . GLU A 1 74 ? -5.830 24.545 1.733 1.00 91.69 74 GLU A C 1
ATOM 572 O O . GLU A 1 74 ? -6.173 25.543 2.367 1.00 91.69 74 GLU A O 1
ATOM 577 N N . LYS A 1 75 ? -6.563 24.072 0.717 1.00 87.62 75 LYS A N 1
ATOM 578 C CA . LYS A 1 75 ? -7.794 24.715 0.242 1.00 87.62 75 LYS A CA 1
ATOM 579 C C . LYS A 1 75 ? -8.894 24.749 1.307 1.00 87.62 75 LYS A C 1
ATOM 581 O O . LYS A 1 75 ? -9.540 25.780 1.469 1.00 87.62 75 LYS A O 1
ATOM 586 N N . GLU A 1 76 ? -9.139 23.634 1.991 1.00 92.81 76 GLU A N 1
ATOM 587 C CA . GLU A 1 76 ? -10.267 23.507 2.925 1.00 92.81 76 GLU A CA 1
ATOM 588 C C . GLU A 1 76 ? -9.974 24.122 4.304 1.00 92.81 76 GLU A C 1
ATOM 590 O O . GLU A 1 76 ? -10.898 24.497 5.022 1.00 92.81 76 GLU A O 1
ATOM 595 N N . THR A 1 77 ? -8.699 24.247 4.687 1.00 89.25 77 THR A N 1
ATOM 596 C CA . THR A 1 77 ? -8.305 24.732 6.025 1.00 89.25 77 THR A CA 1
ATOM 597 C C . THR A 1 77 ? -7.658 26.115 6.023 1.00 89.25 77 THR A C 1
ATOM 599 O O . THR A 1 77 ? -7.595 26.754 7.071 1.00 89.25 77 THR A O 1
ATOM 602 N N . GLY A 1 78 ? -7.151 26.580 4.878 1.00 89.94 78 GLY A N 1
ATOM 603 C CA . GLY A 1 78 ? -6.339 27.795 4.776 1.00 89.94 78 GLY A CA 1
ATOM 604 C C . GLY A 1 78 ? -4.920 27.659 5.344 1.00 89.94 78 GLY A C 1
ATOM 605 O O . GLY A 1 78 ? -4.202 28.656 5.415 1.00 89.94 78 GLY A O 1
ATOM 606 N N . LEU A 1 79 ? -4.507 26.459 5.768 1.00 87.69 79 LEU A N 1
ATOM 607 C CA . LEU A 1 79 ? -3.139 26.176 6.207 1.00 87.69 79 LEU A CA 1
ATOM 608 C C . LEU A 1 79 ? -2.205 25.990 5.003 1.00 87.69 79 LEU A C 1
ATOM 610 O O . LEU A 1 79 ? -2.659 25.635 3.922 1.00 87.69 79 LEU A O 1
ATOM 614 N N . THR A 1 80 ? -0.900 26.181 5.207 1.00 90.88 80 THR A N 1
ATOM 615 C CA . THR A 1 80 ? 0.135 25.927 4.190 1.00 90.88 80 THR A CA 1
ATOM 616 C C . THR A 1 80 ? 0.912 24.668 4.550 1.00 90.88 80 THR A C 1
ATOM 618 O O . THR A 1 80 ? 1.457 24.561 5.650 1.00 90.88 80 THR A O 1
ATOM 621 N N . ALA A 1 81 ? 1.020 23.729 3.619 1.00 86.38 81 ALA A N 1
ATOM 622 C CA . ALA A 1 81 ? 1.881 22.571 3.742 1.00 86.38 81 ALA A CA 1
ATOM 623 C C . ALA A 1 81 ? 3.337 22.974 3.503 1.00 86.38 81 ALA A C 1
ATOM 625 O O . ALA A 1 81 ? 3.689 23.570 2.483 1.00 86.38 81 ALA A O 1
ATOM 626 N N . TYR A 1 82 ? 4.194 22.639 4.458 1.00 86.25 82 TYR A N 1
ATOM 627 C CA . TYR A 1 82 ? 5.605 22.998 4.456 1.00 86.25 82 TYR A CA 1
ATOM 628 C C . TYR A 1 82 ? 6.465 21.740 4.360 1.00 86.25 82 TYR A C 1
ATOM 630 O O . TYR A 1 82 ? 6.244 20.785 5.104 1.00 86.25 82 TYR A O 1
ATOM 638 N N . ASP A 1 83 ? 7.438 21.746 3.452 1.00 81.44 83 ASP A N 1
ATOM 639 C CA . ASP A 1 83 ? 8.446 20.697 3.340 1.00 81.44 83 ASP A CA 1
ATOM 640 C C . ASP A 1 83 ? 9.686 21.104 4.161 1.00 81.44 83 ASP A C 1
ATOM 642 O O . ASP A 1 83 ? 10.412 22.018 3.752 1.00 81.44 83 ASP A O 1
ATOM 646 N N . PRO A 1 84 ? 9.957 20.449 5.306 1.00 77.62 84 PRO A N 1
ATOM 647 C CA . PRO A 1 84 ? 11.099 20.781 6.151 1.00 77.62 84 PRO A CA 1
ATOM 648 C C . PRO A 1 84 ? 12.446 20.392 5.534 1.00 77.62 84 PRO A C 1
ATOM 650 O O . PRO A 1 84 ? 13.466 20.921 5.956 1.00 77.62 84 PRO A O 1
ATOM 653 N N . GLN A 1 85 ? 12.483 19.491 4.547 1.00 72.19 85 GLN A N 1
ATOM 654 C CA . GLN A 1 85 ? 13.730 19.112 3.879 1.00 72.19 85 GLN A CA 1
ATOM 655 C C . GLN A 1 85 ? 14.112 20.111 2.786 1.00 72.19 85 GLN A C 1
ATOM 657 O O . GLN A 1 85 ? 15.294 20.359 2.555 1.00 72.19 85 GLN A O 1
ATOM 662 N N . ALA A 1 86 ? 13.116 20.687 2.111 1.00 76.94 86 ALA A N 1
ATOM 663 C CA . ALA A 1 86 ? 13.313 21.721 1.095 1.00 76.94 86 ALA A CA 1
ATOM 664 C C . ALA A 1 86 ? 13.241 23.154 1.657 1.00 76.94 86 ALA A C 1
ATOM 666 O O . ALA A 1 86 ? 13.422 24.117 0.898 1.00 76.94 86 ALA A O 1
ATOM 667 N N . GLU A 1 87 ? 12.944 23.272 2.954 1.00 82.50 87 GLU A N 1
ATOM 668 C CA . GLU A 1 87 ? 12.745 24.502 3.723 1.00 82.50 87 GLU A CA 1
ATOM 669 C C . GLU A 1 87 ? 11.789 25.502 3.052 1.00 82.50 87 GLU A C 1
ATOM 671 O O . GLU A 1 87 ? 11.974 26.720 3.101 1.00 82.50 87 GLU A O 1
ATOM 676 N N . ARG A 1 88 ? 10.742 24.999 2.394 1.00 85.25 88 ARG A N 1
ATOM 677 C CA . ARG A 1 88 ? 9.818 25.819 1.598 1.00 85.25 88 ARG A CA 1
ATOM 678 C C . ARG A 1 88 ? 8.405 25.235 1.573 1.00 85.25 88 ARG A C 1
ATOM 680 O O . ARG A 1 88 ? 8.232 24.051 1.859 1.00 85.25 88 ARG A O 1
ATOM 687 N N . PRO A 1 89 ? 7.385 26.025 1.189 1.00 88.62 89 PRO A N 1
ATOM 688 C CA . PRO A 1 89 ? 6.045 25.499 0.951 1.00 88.62 89 PRO A CA 1
ATOM 689 C C . PRO A 1 89 ? 6.056 24.362 -0.073 1.00 88.62 89 PRO A C 1
ATOM 691 O O . PRO A 1 89 ? 6.738 24.456 -1.098 1.00 88.62 89 PRO A O 1
ATOM 694 N N . LEU A 1 90 ? 5.265 23.317 0.168 1.00 82.69 90 LEU A N 1
ATOM 695 C CA . LEU A 1 90 ? 5.215 22.126 -0.67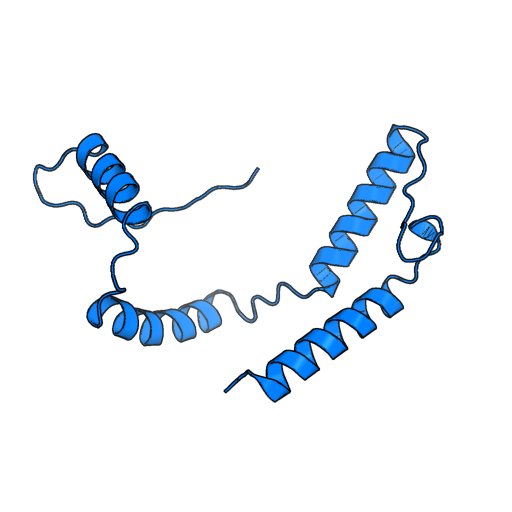8 1.00 82.69 90 LEU A CA 1
ATOM 696 C C . LEU A 1 90 ? 4.797 22.475 -2.115 1.00 82.69 90 LEU A C 1
ATOM 698 O O . LEU A 1 90 ? 5.360 21.937 -3.059 1.00 82.69 90 LEU A O 1
ATOM 702 N N . ALA A 1 91 ? 3.918 23.463 -2.308 1.00 77.69 91 ALA A N 1
ATOM 703 C CA . ALA A 1 91 ? 3.545 23.982 -3.630 1.00 77.69 91 ALA A CA 1
ATOM 704 C C . ALA A 1 91 ? 4.729 24.542 -4.455 1.00 77.69 91 ALA A C 1
ATOM 706 O O . ALA A 1 91 ? 4.637 24.656 -5.675 1.00 77.69 91 ALA A O 1
ATOM 707 N N . GLN A 1 92 ? 5.838 24.900 -3.801 1.00 76.50 92 GLN A N 1
ATOM 708 C CA . GLN A 1 92 ? 7.070 25.384 -4.435 1.00 76.50 92 GLN A CA 1
ATOM 709 C C . GLN A 1 92 ? 8.148 24.295 -4.547 1.00 76.50 92 GLN A C 1
ATOM 711 O O . GLN A 1 92 ? 9.217 24.537 -5.116 1.00 76.50 92 GLN A O 1
ATOM 716 N N . ALA A 1 93 ? 7.904 23.103 -4.000 1.00 71.38 93 ALA A N 1
ATOM 717 C CA . ALA A 1 93 ? 8.766 21.951 -4.195 1.00 71.38 93 ALA A CA 1
ATOM 718 C C . ALA A 1 93 ? 8.495 21.349 -5.581 1.00 71.38 93 ALA A C 1
ATOM 720 O O . ALA A 1 93 ? 7.353 21.090 -5.959 1.00 71.38 93 ALA A O 1
ATOM 721 N N . SER A 1 94 ? 9.547 21.111 -6.372 1.00 68.00 94 SER A N 1
ATOM 722 C CA . SER A 1 94 ? 9.361 20.489 -7.683 1.00 68.00 94 SER A CA 1
ATOM 723 C C . SER A 1 94 ? 8.997 19.015 -7.504 1.00 68.00 94 SER A C 1
ATOM 725 O O . SER A 1 94 ? 9.850 18.202 -7.133 1.00 68.00 94 SER A O 1
ATOM 727 N N . THR A 1 95 ? 7.762 18.649 -7.840 1.00 65.56 95 THR A N 1
ATOM 728 C CA . THR A 1 95 ? 7.323 17.248 -7.868 1.00 65.56 95 THR A CA 1
ATOM 729 C C . THR A 1 95 ? 8.237 16.413 -8.773 1.00 65.56 95 THR A C 1
ATOM 731 O O . THR A 1 95 ? 8.663 15.330 -8.394 1.00 65.56 95 THR A O 1
ATOM 734 N N . GLN A 1 96 ? 8.656 16.954 -9.921 1.00 64.94 96 GLN A N 1
ATOM 735 C CA . GLN A 1 96 ? 9.588 16.285 -10.840 1.00 64.94 96 GLN A CA 1
ATOM 736 C C . GLN A 1 96 ? 10.989 16.077 -10.249 1.00 64.94 96 GLN A C 1
ATOM 738 O O . GLN A 1 96 ? 11.587 15.030 -10.479 1.00 64.94 96 GLN A O 1
ATOM 743 N N . GLY A 1 97 ? 11.508 17.026 -9.463 1.00 67.50 97 GLY A N 1
ATOM 744 C CA . GLY A 1 97 ? 12.808 16.882 -8.803 1.00 67.50 97 GLY A CA 1
ATOM 745 C C . GLY A 1 97 ? 12.800 15.811 -7.712 1.00 67.50 97 GLY A C 1
ATOM 746 O O . GLY A 1 97 ? 13.718 14.996 -7.660 1.00 67.50 97 GLY A O 1
ATOM 747 N N . ALA 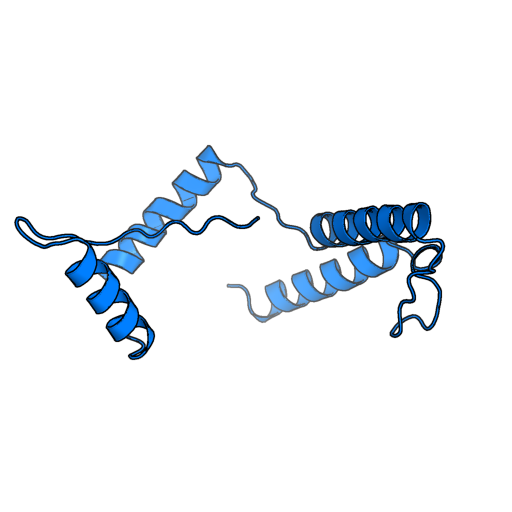A 1 98 ? 11.737 15.753 -6.902 1.00 66.19 98 ALA A N 1
ATOM 748 C CA . ALA A 1 98 ? 11.562 14.716 -5.883 1.00 66.19 98 ALA A CA 1
ATOM 749 C C . ALA A 1 98 ? 11.389 13.324 -6.514 1.00 66.19 98 ALA A C 1
ATOM 751 O O . ALA A 1 98 ? 12.030 12.361 -6.095 1.00 66.19 98 ALA A O 1
ATOM 752 N N . ILE A 1 99 ? 10.598 13.236 -7.588 1.00 67.00 99 ILE A N 1
ATOM 753 C CA . ILE A 1 99 ? 10.401 12.001 -8.354 1.00 67.00 99 ILE A CA 1
ATOM 754 C C . ILE A 1 99 ? 11.707 11.528 -8.985 1.00 67.00 99 ILE A C 1
ATOM 756 O O . ILE A 1 99 ? 12.038 10.349 -8.880 1.00 67.00 99 ILE A O 1
ATOM 760 N N . ALA A 1 100 ? 12.465 12.422 -9.618 1.00 68.75 100 ALA A N 1
ATOM 761 C CA . ALA A 1 100 ? 13.737 12.077 -10.241 1.00 68.75 100 ALA A CA 1
ATOM 762 C C . ALA A 1 100 ? 14.791 11.662 -9.205 1.00 68.75 100 ALA A C 1
ATOM 764 O O . ALA A 1 100 ? 15.584 10.759 -9.463 1.00 68.75 100 ALA A O 1
ATOM 765 N N . LEU A 1 101 ? 14.810 12.295 -8.027 1.00 70.94 101 LEU A N 1
ATOM 766 C CA . LEU A 1 101 ? 15.703 11.908 -6.939 1.00 70.94 101 LEU A CA 1
ATOM 767 C C . LEU A 1 101 ? 15.355 10.511 -6.414 1.00 70.94 101 LEU A C 1
ATOM 769 O O . LEU A 1 101 ? 16.231 9.653 -6.406 1.00 70.94 101 LEU A O 1
ATOM 773 N N . MET A 1 102 ? 14.087 10.261 -6.072 1.00 69.88 102 MET A N 1
ATOM 774 C CA . MET A 1 102 ? 13.650 8.942 -5.609 1.00 69.88 102 MET A CA 1
ATOM 775 C C . MET A 1 102 ? 13.858 7.867 -6.674 1.00 69.88 102 MET A C 1
ATOM 777 O O . MET A 1 102 ? 14.381 6.813 -6.346 1.00 69.88 102 MET A O 1
ATOM 781 N N . SER A 1 103 ? 13.540 8.139 -7.944 1.00 71.94 103 SER A N 1
ATOM 782 C CA . SER A 1 103 ? 13.742 7.173 -9.035 1.00 71.94 103 SER A CA 1
ATOM 783 C C . SER A 1 103 ? 15.216 6.796 -9.181 1.00 71.94 103 SER A C 1
ATOM 785 O O . SER A 1 103 ? 15.527 5.614 -9.258 1.00 71.94 103 SER A O 1
ATOM 787 N N . ARG A 1 104 ? 16.137 7.770 -9.103 1.00 75.19 104 ARG A N 1
ATOM 788 C CA . ARG A 1 104 ? 17.584 7.497 -9.119 1.00 75.19 104 ARG A CA 1
ATOM 789 C C . ARG A 1 104 ? 18.043 6.691 -7.912 1.00 75.19 104 ARG A C 1
ATOM 791 O O . ARG A 1 104 ? 18.878 5.810 -8.070 1.00 75.19 104 ARG A O 1
ATOM 798 N N . THR A 1 105 ? 17.528 6.981 -6.720 1.00 75.31 105 THR A N 1
ATOM 799 C CA . THR A 1 105 ? 17.862 6.218 -5.510 1.00 75.31 105 THR A CA 1
ATOM 800 C C . THR A 1 105 ? 17.325 4.791 -5.590 1.00 75.31 105 THR A C 1
ATOM 802 O O . THR A 1 105 ? 18.044 3.857 -5.256 1.00 75.31 105 THR A O 1
ATOM 805 N N . THR A 1 106 ? 16.098 4.602 -6.078 1.00 70.25 106 THR A N 1
ATOM 806 C CA . THR A 1 106 ? 15.503 3.279 -6.294 1.00 70.25 106 THR A CA 1
ATOM 807 C C . THR A 1 106 ? 16.257 2.496 -7.370 1.00 70.25 106 THR A C 1
ATOM 809 O O . THR A 1 106 ? 16.559 1.329 -7.149 1.00 70.25 106 THR A O 1
ATOM 812 N N . GLU A 1 107 ? 16.630 3.120 -8.490 1.00 73.69 107 GLU A N 1
ATOM 813 C CA . GLU A 1 107 ? 17.454 2.492 -9.534 1.00 73.69 107 GLU A CA 1
ATOM 814 C C . GLU A 1 107 ? 18.869 2.165 -9.052 1.00 73.69 107 GLU A C 1
ATOM 816 O O . GLU A 1 107 ? 19.402 1.116 -9.402 1.00 73.69 107 GLU A O 1
ATOM 821 N N . ASP A 1 108 ? 19.495 3.030 -8.251 1.00 73.88 108 ASP A N 1
ATOM 822 C CA . ASP A 1 108 ? 20.818 2.772 -7.675 1.00 73.88 108 ASP A CA 1
ATOM 823 C C . ASP A 1 108 ? 20.774 1.626 -6.656 1.00 73.88 108 ASP A C 1
ATOM 825 O O . ASP A 1 108 ? 21.623 0.740 -6.701 1.00 73.88 108 ASP A O 1
ATOM 829 N 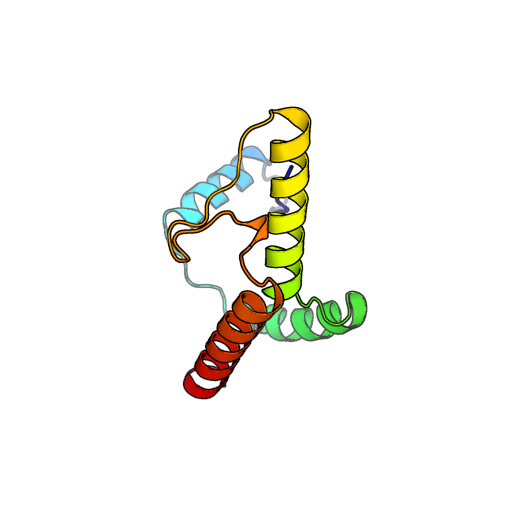N . LEU A 1 109 ? 19.752 1.580 -5.797 1.00 70.88 109 LEU A N 1
ATOM 830 C CA . LEU A 1 109 ? 19.527 0.463 -4.877 1.00 70.88 109 LEU A CA 1
ATOM 831 C C . LEU A 1 109 ? 19.246 -0.840 -5.631 1.00 70.88 109 LEU A C 1
ATOM 833 O O . LEU A 1 109 ? 19.845 -1.861 -5.309 1.00 70.88 109 LEU A O 1
ATOM 837 N N . HIS A 1 110 ? 18.400 -0.806 -6.661 1.00 66.75 110 HIS A N 1
ATOM 838 C CA . HIS A 1 110 ? 18.122 -1.971 -7.499 1.00 66.75 110 HIS A CA 1
ATOM 839 C C . HIS A 1 110 ? 19.376 -2.447 -8.243 1.00 66.75 110 HIS A C 1
ATOM 841 O O . HIS A 1 110 ? 19.632 -3.637 -8.297 1.00 66.75 110 HIS A O 1
ATOM 847 N N . ARG A 1 111 ? 20.226 -1.540 -8.735 1.00 72.12 111 ARG A N 1
ATOM 848 C CA . ARG A 1 111 ? 21.494 -1.914 -9.382 1.00 72.12 111 ARG A CA 1
ATOM 849 C C . ARG A 1 111 ? 22.502 -2.536 -8.411 1.00 72.12 111 ARG A C 1
ATOM 851 O O . ARG A 1 111 ? 23.318 -3.350 -8.825 1.00 72.12 111 ARG A O 1
ATOM 858 N N . ARG A 1 112 ? 22.515 -2.096 -7.150 1.00 77.88 112 ARG A N 1
ATOM 859 C CA . ARG A 1 112 ? 23.486 -2.558 -6.142 1.00 77.88 112 ARG A CA 1
ATOM 860 C C . ARG A 1 112 ? 23.049 -3.817 -5.403 1.00 77.88 112 ARG A C 1
ATOM 862 O O . ARG A 1 112 ? 23.912 -4.545 -4.927 1.00 77.88 112 ARG A O 1
ATOM 869 N N . TYR A 1 113 ? 21.744 -4.021 -5.262 1.00 71.19 113 TYR A N 1
ATOM 870 C CA . TYR A 1 113 ? 21.172 -5.035 -4.373 1.00 71.19 113 TYR A CA 1
ATOM 871 C C . TYR A 1 113 ? 20.020 -5.829 -5.001 1.00 71.19 113 TYR A C 1
ATOM 873 O O . TYR A 1 113 ? 19.450 -6.684 -4.332 1.00 71.19 113 TYR A O 1
ATOM 881 N N . GLY A 1 114 ? 19.626 -5.521 -6.235 1.00 54.59 114 GLY A N 1
ATOM 882 C CA . GLY A 1 114 ? 18.673 -6.316 -7.000 1.00 54.59 114 GLY A CA 1
ATOM 883 C C . GLY A 1 114 ? 19.423 -7.326 -7.857 1.00 54.59 114 GLY A C 1
ATOM 884 O O . GLY A 1 114 ? 20.224 -6.922 -8.698 1.00 54.59 114 GLY A O 1
ATOM 885 N N . ASP A 1 115 ? 19.170 -8.609 -7.608 1.00 50.47 115 ASP A N 1
ATOM 886 C CA . ASP A 1 115 ? 19.553 -9.708 -8.503 1.00 50.47 115 ASP A CA 1
ATOM 887 C C . ASP A 1 115 ? 18.823 -9.620 -9.856 1.00 50.47 115 ASP A C 1
ATOM 889 O O . ASP A 1 115 ? 17.611 -9.277 -9.863 1.00 50.47 115 ASP A O 1
#

Secondary structure (DSSP, 8-state):
---------PPTT--HHHHHHHHHHHHHTTPPPPHHHHHHHHHHHHHHHHHH------HHHHHHHHHHHHHHHHHHH----EETTTTEEGGGS-HHHHHHHHHHHHHHHHHHH--

Sequence (115 aa):
MSHDLYFLNRHDGQSWDEVLKAMEDAAEDSEPISARLLGAWDRIVPQARTLLGEVHITAAVILGKVFALSAIVEKETGLTAYDPQAERPLAQASTQGAIALMSRTTEDLHRRYGD

Radius of gyration: 21.39 Å; chains: 1; bounding box: 37×57×34 Å

Foldseek 3Di:
DDDDDDDWDDDPPDDPVNRVVVVVVCVVVVDDDDPVVVVVCVVVVVVCCVVVPPPDPAPLVVLVVVLVVQVVCCVVPVDFDADVVVRGTPVPDPSVVSRVVRVVVVVVCCVVPND

pLDDT: mean 76.6, std 10.48, range [42.53, 93.62]